Protein AF-A0A7K3IVL1-F1 (afdb_monomer_lite)

Secondary structure (DSSP, 8-state):
--S--B--GGGGT--SS-HHHHHHHHHHTSSHHHHHHHHHHHHHTT--EEEEE--HHHHHHHHHHHH-HHHHTT-EEEEEE--HHHHHHHHHHHHHHHHHHHH--S-GGGG-SS--HHHHHHHHHHHHHHHHHHHHGGGTTS-----EEPHHHHHHHHHTT-THHHHHHHHHHHHHH---

Radius of gyration: 17.93 Å; chains: 1; bounding box: 45×39×46 Å

Sequence (180 aa):
MEKVLFGDNQFFAVNHLSDEKSREQAIRFKDDASIIRVLDQAIETGINTFMCTTHDRIGNICNHLRANPDKYRNFKIYPCMPYAHKYANAVTELGIIGTVKQYVPGNIFSTFTKGGVAYLNKDFIKLMEIFVDAEMKMFKGIDTPVIFIQNVVVDLILGLGLNEVFKKYDAYIRKKYNAE

pLDDT: mean 84.75, std 15.56, range [43.66, 98.12]

Structure (mmCIF, N/CA/C/O backbone):
data_AF-A0A7K3IVL1-F1
#
_entry.id   AF-A0A7K3IVL1-F1
#
loop_
_atom_site.group_PDB
_atom_site.id
_atom_site.type_symbol
_atom_site.label_atom_id
_atom_site.label_alt_id
_atom_site.label_comp_id
_atom_site.label_asym_id
_atom_site.label_entity_id
_atom_site.label_seq_id
_atom_site.pdbx_PDB_ins_code
_atom_site.Cartn_x
_atom_site.Cartn_y
_atom_site.Cartn_z
_atom_site.occupancy
_atom_site.B_iso_or_equiv
_atom_site.auth_seq_id
_atom_site.auth_comp_id
_atom_site.auth_asym_id
_atom_site.auth_atom_id
_atom_site.pdbx_PDB_model_num
ATOM 1 N N . MET A 1 1 ? -14.882 -1.591 -6.476 1.00 66.62 1 MET A N 1
ATOM 2 C CA . MET A 1 1 ? -14.103 -0.604 -5.701 1.00 66.62 1 MET A CA 1
ATOM 3 C C . MET A 1 1 ? -15.022 0.075 -4.697 1.00 66.62 1 MET A C 1
ATOM 5 O O . MET A 1 1 ? -16.169 0.344 -5.045 1.00 66.62 1 MET A O 1
ATOM 9 N N . GLU A 1 2 ? -14.553 0.294 -3.469 1.00 81.38 2 GLU A N 1
ATOM 10 C CA . GLU A 1 2 ? -15.302 1.026 -2.436 1.00 81.38 2 GLU A CA 1
ATOM 11 C C . GLU A 1 2 ? -15.572 2.475 -2.871 1.00 81.38 2 GLU A C 1
ATOM 13 O O . GLU A 1 2 ? -14.803 3.052 -3.640 1.00 81.38 2 GLU A O 1
ATOM 18 N N . LYS A 1 3 ? -16.655 3.086 -2.374 1.00 86.12 3 LYS A N 1
ATOM 19 C CA . LYS A 1 3 ? -16.986 4.487 -2.705 1.00 86.12 3 LYS A CA 1
ATOM 20 C C . LYS A 1 3 ? -16.086 5.498 -1.994 1.00 86.12 3 LYS A C 1
ATOM 22 O O . LYS A 1 3 ? -15.912 6.607 -2.487 1.00 86.12 3 LYS A O 1
ATOM 27 N N . VAL A 1 4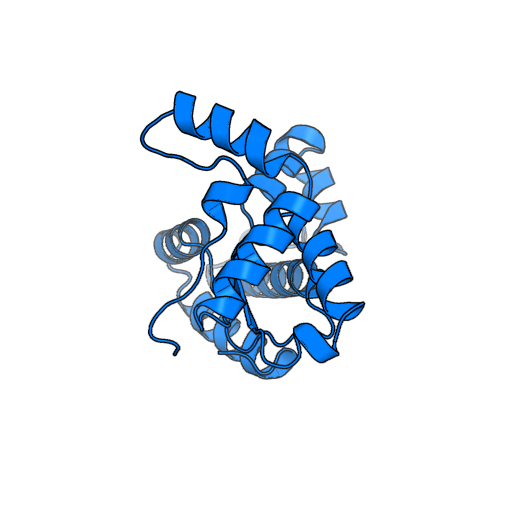 ? -15.569 5.128 -0.823 1.00 92.50 4 VAL A N 1
ATOM 28 C CA . VAL A 1 4 ? -14.732 5.973 0.032 1.00 92.50 4 VAL A CA 1
ATOM 29 C C . VAL A 1 4 ? -13.586 5.125 0.566 1.00 92.50 4 VAL A C 1
ATOM 31 O O . VAL A 1 4 ? -13.809 4.024 1.063 1.00 92.50 4 VAL A O 1
ATOM 34 N N . LEU A 1 5 ? -12.370 5.657 0.468 1.00 94.31 5 LEU A N 1
ATOM 35 C CA . LEU A 1 5 ? -11.158 5.077 1.036 1.00 94.31 5 LEU A CA 1
ATOM 36 C C . LEU A 1 5 ? -10.608 6.048 2.077 1.00 94.31 5 LEU A C 1
ATOM 38 O O . LEU A 1 5 ? -10.592 7.258 1.846 1.00 94.31 5 LEU A O 1
ATOM 42 N N . PHE A 1 6 ? -10.145 5.528 3.209 1.00 96.88 6 PHE A N 1
ATOM 43 C CA . PHE A 1 6 ? -9.427 6.335 4.188 1.00 96.88 6 PHE A CA 1
ATOM 44 C C . PHE A 1 6 ? -7.944 6.414 3.794 1.00 96.88 6 PHE A C 1
ATOM 46 O O . PHE A 1 6 ? -7.353 5.378 3.512 1.00 96.88 6 PHE A O 1
ATOM 53 N N . GLY A 1 7 ? -7.354 7.612 3.738 1.00 95.56 7 GLY A N 1
ATOM 54 C CA . GLY A 1 7 ? -5.951 7.828 3.340 1.00 95.56 7 GLY A CA 1
ATOM 55 C C . GLY A 1 7 ? -4.993 7.960 4.529 1.00 95.56 7 GLY A C 1
ATOM 56 O O . GLY A 1 7 ? -5.435 8.111 5.667 1.00 95.56 7 GLY A O 1
ATOM 57 N N . ASP A 1 8 ? -3.680 7.932 4.289 1.00 94.88 8 ASP A N 1
ATOM 58 C CA . ASP A 1 8 ? -2.643 7.885 5.333 1.00 94.88 8 ASP A CA 1
ATOM 59 C C . ASP A 1 8 ? -1.832 9.178 5.532 1.00 94.88 8 ASP A C 1
ATOM 61 O O . ASP A 1 8 ? -1.174 9.310 6.562 1.00 94.88 8 ASP A O 1
ATOM 65 N N . ASN A 1 9 ? -1.883 10.142 4.607 1.00 92.69 9 ASN A N 1
ATOM 66 C CA . ASN A 1 9 ? -1.035 11.348 4.617 1.00 92.69 9 ASN A CA 1
ATOM 67 C C . ASN A 1 9 ? -0.955 12.064 5.977 1.00 92.69 9 ASN A C 1
ATOM 69 O O . ASN A 1 9 ? 0.135 12.435 6.422 1.00 92.69 9 ASN A O 1
ATOM 73 N N . GLN A 1 10 ? -2.089 12.226 6.671 1.00 92.00 10 GLN A N 1
ATOM 74 C CA . GLN A 1 10 ? -2.123 12.902 7.972 1.00 92.00 10 GLN A CA 1
ATOM 75 C C . GLN A 1 10 ? -1.294 12.190 9.046 1.00 92.00 10 GLN A C 1
ATOM 77 O O . GLN A 1 10 ? -0.847 12.824 9.997 1.00 92.00 10 GLN A O 1
ATOM 82 N N . PHE A 1 11 ? -1.089 10.880 8.918 1.00 94.62 11 PHE A N 1
ATOM 83 C CA . PHE A 1 11 ? -0.330 10.081 9.877 1.00 94.62 11 PHE A CA 1
ATOM 84 C C . PHE A 1 11 ? 1.178 10.289 9.758 1.00 94.62 11 PHE A C 1
ATOM 86 O O . PHE A 1 11 ? 1.912 10.017 10.710 1.00 94.62 11 PHE A O 1
ATOM 93 N N . PHE A 1 12 ? 1.627 10.797 8.611 1.00 90.38 12 PHE A N 1
ATOM 94 C CA . PHE A 1 12 ? 3.035 11.002 8.283 1.00 90.38 12 PHE A CA 1
ATOM 95 C C . PHE A 1 12 ? 3.376 12.477 8.070 1.00 90.38 12 PHE A C 1
ATOM 97 O O . PHE A 1 12 ? 4.409 12.788 7.484 1.00 90.38 12 PHE A O 1
ATOM 104 N N . ALA A 1 13 ? 2.520 13.381 8.567 1.00 86.25 13 ALA A N 1
ATOM 105 C CA . ALA A 1 13 ? 2.698 14.829 8.471 1.00 86.25 13 ALA A CA 1
ATOM 106 C C . ALA A 1 13 ? 2.883 15.329 7.026 1.00 86.25 13 ALA A C 1
ATOM 108 O O . ALA A 1 13 ? 3.565 16.325 6.782 1.00 86.25 13 ALA A O 1
ATOM 109 N N . VAL A 1 14 ? 2.272 14.636 6.061 1.00 84.06 14 VAL A N 1
ATOM 110 C CA . VAL A 1 14 ? 2.311 15.029 4.653 1.00 84.06 14 VAL A CA 1
ATOM 111 C C . VAL A 1 14 ? 1.218 16.065 4.417 1.00 84.06 14 VAL A C 1
ATOM 113 O O . VAL A 1 14 ? 0.033 15.740 4.313 1.00 84.06 14 VAL A O 1
ATOM 116 N N . ASN A 1 15 ? 1.621 17.331 4.323 1.00 84.31 15 ASN A N 1
ATOM 117 C CA . ASN A 1 15 ? 0.742 18.432 3.951 1.00 84.31 15 ASN A CA 1
ATOM 118 C C . ASN A 1 15 ? 1.444 19.355 2.951 1.00 84.31 15 ASN A C 1
ATOM 120 O O . ASN A 1 15 ? 2.472 19.950 3.256 1.00 84.31 15 ASN A O 1
ATOM 124 N N . HIS A 1 16 ? 0.868 19.494 1.758 1.00 83.31 16 HIS A N 1
ATOM 125 C CA . HIS A 1 16 ? 1.431 20.330 0.693 1.00 83.31 16 HIS A CA 1
ATOM 126 C C . HIS A 1 16 ? 1.011 21.807 0.778 1.00 83.31 16 HIS A C 1
ATOM 128 O O . HIS A 1 16 ? 1.483 22.616 -0.013 1.00 83.31 16 HIS A O 1
ATOM 134 N N . LEU A 1 17 ? 0.105 22.161 1.698 1.00 85.75 17 LEU A N 1
ATOM 135 C CA . LEU A 1 17 ? -0.474 23.504 1.811 1.00 85.75 17 LEU A CA 1
ATOM 136 C C . LEU A 1 17 ? -0.005 24.272 3.054 1.00 85.75 17 LEU A C 1
ATOM 138 O O . LEU A 1 17 ? -0.121 25.494 3.078 1.00 85.75 17 LEU A O 1
ATOM 142 N N . SER A 1 18 ? 0.453 23.590 4.111 1.00 90.50 18 SER A N 1
ATOM 143 C CA . SER A 1 18 ? 0.786 24.237 5.387 1.00 90.50 18 SER A CA 1
ATOM 144 C C . SER A 1 18 ? 1.764 23.422 6.234 1.00 90.50 18 SER A C 1
ATOM 146 O O . SER A 1 18 ? 1.423 22.344 6.725 1.00 90.50 18 SER A O 1
ATOM 148 N N . ASP A 1 19 ? 2.936 24.004 6.492 1.00 88.25 19 ASP A N 1
ATOM 149 C CA . ASP A 1 19 ? 3.956 23.438 7.384 1.00 88.25 19 ASP A CA 1
ATOM 150 C C . ASP A 1 19 ? 3.504 23.390 8.847 1.00 88.25 19 ASP A C 1
ATOM 152 O O . ASP A 1 19 ? 3.863 22.475 9.588 1.00 88.25 19 ASP A O 1
ATOM 156 N N . GLU A 1 20 ? 2.710 24.371 9.279 1.00 92.12 20 GLU A N 1
ATOM 157 C CA . GLU A 1 20 ? 2.154 24.413 10.632 1.00 92.12 20 GLU A CA 1
ATOM 158 C C . GLU A 1 20 ? 1.271 23.188 10.885 1.00 92.12 20 GLU A C 1
ATOM 160 O O . GLU A 1 20 ? 1.489 22.455 11.851 1.00 92.12 20 GLU A O 1
ATOM 165 N N . LYS A 1 21 ? 0.370 22.875 9.944 1.00 90.56 21 LYS A N 1
ATOM 166 C CA . LYS A 1 21 ? -0.451 21.660 10.015 1.00 90.56 21 LYS A CA 1
ATOM 167 C C . LYS A 1 21 ? 0.385 20.386 9.972 1.00 90.56 21 LYS A C 1
ATOM 169 O O . LYS A 1 21 ? 0.050 19.434 10.675 1.00 90.56 21 LYS A O 1
ATOM 174 N N . SER A 1 22 ? 1.465 20.347 9.189 1.00 88.19 22 SER A N 1
ATOM 175 C CA . SER A 1 22 ? 2.399 19.212 9.204 1.00 88.19 22 SER A CA 1
ATOM 176 C C . SER A 1 22 ? 2.988 19.002 10.601 1.00 88.19 22 SER A C 1
ATOM 178 O O . SER A 1 22 ? 3.000 17.880 11.106 1.00 88.19 22 SER A O 1
ATOM 180 N N . ARG A 1 23 ? 3.415 20.075 11.281 1.00 91.00 23 ARG A N 1
ATOM 181 C CA . ARG A 1 23 ? 3.955 19.992 12.651 1.00 91.00 23 ARG A CA 1
ATOM 182 C C . ARG A 1 23 ? 2.909 19.512 13.653 1.00 91.00 23 ARG A C 1
ATOM 184 O O . ARG A 1 23 ? 3.203 18.629 14.457 1.00 91.00 23 ARG A O 1
ATOM 191 N N . GLU A 1 24 ? 1.692 20.042 13.587 1.00 92.62 24 GLU A N 1
ATOM 192 C CA . GLU A 1 24 ? 0.583 19.594 14.438 1.00 92.62 24 GLU A CA 1
ATOM 193 C C . GLU A 1 24 ? 0.275 18.104 14.238 1.00 92.62 24 GLU A C 1
ATOM 195 O O . GLU A 1 24 ? 0.115 17.360 15.207 1.00 92.62 24 GLU A O 1
ATOM 200 N N . GLN A 1 25 ? 0.233 17.645 12.984 1.00 93.50 25 GLN A N 1
ATOM 201 C CA . GLN A 1 25 ? 0.017 16.240 12.639 1.00 93.50 25 GLN A CA 1
ATOM 202 C C . GLN A 1 25 ? 1.152 15.345 13.144 1.00 93.50 25 GLN A C 1
ATOM 204 O O . GLN A 1 25 ? 0.874 14.293 13.719 1.00 93.50 25 GLN A O 1
ATOM 209 N N . ALA A 1 26 ? 2.409 15.778 13.007 1.00 90.38 26 ALA A N 1
ATOM 210 C CA . ALA A 1 26 ? 3.568 15.050 13.521 1.00 90.38 26 ALA A CA 1
ATOM 211 C C . ALA A 1 26 ? 3.493 14.856 15.044 1.00 90.38 26 ALA A C 1
ATOM 213 O O . ALA A 1 26 ? 3.807 13.779 15.547 1.00 90.38 26 ALA A O 1
ATOM 214 N N . ILE A 1 27 ? 3.028 15.873 15.779 1.00 92.62 27 ILE A N 1
ATOM 215 C CA . ILE A 1 27 ? 2.813 15.780 17.229 1.00 92.62 27 ILE A CA 1
ATOM 216 C C . ILE A 1 27 ? 1.640 14.840 17.535 1.00 92.62 27 ILE A C 1
ATOM 218 O O . ILE A 1 27 ? 1.771 13.931 18.354 1.00 92.62 27 ILE A O 1
ATOM 222 N N . ARG A 1 28 ? 0.498 15.018 16.859 1.00 94.88 28 ARG A N 1
ATOM 223 C CA . ARG A 1 28 ? -0.728 14.235 17.093 1.00 94.88 28 ARG A CA 1
ATOM 224 C C . ARG A 1 28 ? -0.546 12.742 16.808 1.00 94.88 28 ARG A C 1
ATOM 226 O O . ARG A 1 28 ? -1.060 11.905 17.553 1.00 94.88 28 ARG A O 1
ATOM 233 N N . PHE A 1 29 ? 0.159 12.410 15.730 1.00 95.75 29 PHE A N 1
ATOM 234 C CA . PHE A 1 29 ? 0.354 11.042 15.246 1.00 95.75 29 PHE A CA 1
ATOM 235 C C . PHE A 1 29 ? 1.739 10.480 15.553 1.00 95.75 29 PHE A C 1
ATOM 237 O O . PHE A 1 29 ? 2.144 9.494 14.936 1.00 95.75 29 PHE A O 1
ATOM 244 N N . LYS A 1 30 ? 2.435 11.055 16.540 1.00 92.38 30 LYS A N 1
ATOM 245 C CA . LYS A 1 30 ? 3.729 10.564 17.025 1.00 92.38 30 LYS A CA 1
ATOM 246 C C . LYS A 1 30 ? 3.690 9.076 17.392 1.00 92.38 30 LYS A C 1
ATOM 248 O O . LYS A 1 30 ? 4.604 8.341 17.036 1.00 92.38 30 LYS A O 1
ATOM 253 N N . ASP A 1 31 ? 2.611 8.636 18.038 1.00 94.44 31 ASP A N 1
ATOM 254 C CA . ASP A 1 31 ? 2.444 7.260 18.511 1.00 94.44 31 ASP A CA 1
ATOM 255 C C . ASP A 1 31 ? 1.491 6.454 17.616 1.00 94.44 31 ASP A C 1
ATOM 257 O O . ASP A 1 31 ? 0.458 6.958 17.166 1.00 94.44 31 ASP A O 1
ATOM 261 N N . ASP A 1 32 ? 1.793 5.170 17.396 1.00 96.31 32 ASP A N 1
ATOM 262 C CA . ASP A 1 32 ? 0.966 4.268 16.570 1.00 96.31 32 ASP A CA 1
ATOM 263 C C . ASP A 1 32 ? -0.455 4.114 17.131 1.00 96.31 32 ASP A C 1
ATOM 265 O O . ASP A 1 32 ? -1.421 4.001 16.378 1.00 96.31 32 ASP A O 1
ATOM 269 N N . ALA A 1 33 ? -0.611 4.213 18.456 1.00 96.88 33 ALA A N 1
ATOM 270 C CA . ALA A 1 33 ? -1.915 4.205 19.113 1.00 96.88 33 ALA A CA 1
ATOM 271 C C . ALA A 1 33 ? -2.829 5.346 18.628 1.00 96.88 33 ALA A C 1
ATOM 273 O O . ALA A 1 33 ? -4.042 5.166 18.556 1.00 96.88 33 ALA A O 1
ATOM 274 N N . SER A 1 34 ? -2.276 6.512 18.271 1.00 97.19 34 SER A N 1
ATOM 275 C CA . SER A 1 34 ? -3.062 7.614 17.702 1.00 97.19 34 SER A CA 1
ATOM 276 C C . SER A 1 34 ? -3.578 7.297 16.301 1.00 97.19 34 SER A C 1
ATOM 278 O O . SER A 1 34 ? -4.694 7.693 15.973 1.00 97.19 34 SER A O 1
ATOM 280 N N . ILE A 1 35 ? -2.796 6.572 15.497 1.00 97.44 35 ILE A N 1
ATOM 281 C CA . ILE A 1 35 ? -3.211 6.107 14.167 1.00 97.44 35 ILE A CA 1
ATOM 282 C C . ILE A 1 35 ? -4.331 5.076 14.316 1.00 97.44 35 ILE A C 1
ATOM 284 O O . ILE A 1 35 ? -5.394 5.244 13.726 1.00 97.44 35 ILE A O 1
ATOM 288 N N . ILE A 1 36 ? -4.124 4.062 15.164 1.00 98.12 36 ILE A N 1
ATOM 289 C CA . ILE A 1 36 ? -5.103 2.995 15.423 1.00 98.12 36 ILE A CA 1
ATOM 290 C C . ILE A 1 36 ? -6.448 3.584 15.861 1.00 98.12 36 ILE A C 1
ATOM 292 O O . ILE A 1 36 ? -7.475 3.229 15.295 1.00 98.12 36 ILE A O 1
ATOM 296 N N . ARG A 1 37 ? -6.449 4.555 16.787 1.00 98.00 37 ARG A N 1
ATOM 297 C CA . ARG A 1 37 ? -7.686 5.224 17.230 1.00 98.00 37 ARG A CA 1
ATOM 298 C C . ARG A 1 37 ? -8.456 5.891 16.089 1.00 98.00 37 ARG A C 1
ATOM 300 O O . ARG A 1 37 ? -9.680 5.888 16.108 1.00 98.00 37 ARG A O 1
ATOM 307 N N . VAL A 1 38 ? -7.767 6.480 15.114 1.00 97.88 38 VAL A N 1
ATOM 308 C CA . VAL A 1 38 ? -8.433 7.099 13.957 1.00 97.88 38 VAL A CA 1
ATOM 309 C C . VAL A 1 38 ? -8.959 6.040 12.988 1.00 97.88 38 VAL A C 1
ATOM 311 O O . VAL A 1 38 ? -10.052 6.207 12.456 1.00 97.88 38 VAL A O 1
ATOM 314 N N . LEU A 1 39 ? -8.231 4.939 12.787 1.00 97.81 39 LEU A N 1
ATOM 315 C CA . LEU A 1 39 ? -8.722 3.817 11.980 1.00 97.81 39 LEU A CA 1
ATOM 316 C C . LEU A 1 39 ? -9.959 3.167 12.612 1.00 97.81 39 LEU A C 1
ATOM 318 O O . LEU A 1 39 ? -10.909 2.850 11.904 1.00 97.81 39 LEU A O 1
ATOM 322 N N . ASP A 1 40 ? -9.986 3.046 13.937 1.00 97.94 40 ASP A N 1
ATOM 323 C CA . ASP A 1 40 ? -11.152 2.566 14.680 1.00 97.94 40 ASP A CA 1
ATOM 324 C C . ASP A 1 40 ? -12.378 3.457 14.448 1.00 97.94 40 ASP A C 1
ATOM 326 O O . ASP A 1 40 ? -13.453 2.958 14.126 1.00 97.94 40 ASP A O 1
ATOM 330 N N . GLN A 1 41 ? -12.204 4.779 14.517 1.00 97.56 41 GLN A N 1
ATOM 331 C CA . GLN A 1 41 ? -13.268 5.743 14.212 1.00 97.56 41 GLN A CA 1
ATOM 332 C C . GLN A 1 41 ? -13.734 5.639 12.752 1.00 97.56 41 GLN A C 1
ATOM 334 O O . GLN A 1 41 ? -14.928 5.735 12.465 1.00 97.56 41 GLN A O 1
ATOM 339 N N . ALA A 1 42 ? -12.814 5.416 11.809 1.00 96.31 42 ALA A N 1
ATOM 340 C CA . ALA A 1 42 ? -13.170 5.185 10.411 1.00 96.31 42 ALA A CA 1
ATOM 341 C C . ALA A 1 42 ? -14.064 3.937 10.269 1.00 96.31 42 ALA A C 1
ATOM 343 O O . ALA A 1 42 ? -15.118 4.012 9.638 1.00 96.31 42 ALA A O 1
ATOM 344 N N . ILE A 1 43 ? -13.719 2.835 10.941 1.00 96.31 43 ILE A N 1
ATOM 345 C CA . ILE A 1 43 ? -14.525 1.604 10.971 1.00 96.31 43 ILE A CA 1
ATOM 346 C C . ILE A 1 43 ? -15.907 1.856 11.592 1.00 96.31 43 ILE A C 1
ATOM 348 O O . ILE A 1 43 ? -16.915 1.442 11.021 1.00 96.31 43 ILE A O 1
ATOM 352 N N . GLU A 1 44 ? -15.979 2.579 12.714 1.00 96.44 44 GLU A N 1
ATOM 353 C CA . GLU A 1 44 ? -17.239 2.943 13.388 1.00 96.44 44 GLU A CA 1
ATOM 354 C C . GLU A 1 44 ? -18.177 3.762 12.487 1.00 96.44 44 GLU A C 1
ATOM 356 O O . GLU A 1 44 ? -19.398 3.643 12.582 1.00 96.44 44 GLU A O 1
ATOM 361 N N . THR A 1 45 ? -17.617 4.551 11.566 1.00 95.62 45 THR A N 1
ATOM 362 C CA . THR A 1 45 ? -18.383 5.311 10.561 1.00 95.62 45 THR A CA 1
ATOM 363 C C . THR A 1 45 ? -18.702 4.519 9.288 1.00 95.62 45 THR A C 1
ATOM 365 O O . THR A 1 45 ? -19.318 5.051 8.365 1.00 95.62 45 THR A O 1
ATOM 368 N N . GLY A 1 46 ? -18.324 3.239 9.229 1.00 94.88 46 GLY A N 1
ATOM 369 C CA . GLY A 1 46 ? -18.573 2.349 8.095 1.00 94.88 46 GLY A CA 1
ATOM 370 C C . GLY A 1 46 ? -17.481 2.350 7.021 1.00 94.88 46 GLY A C 1
ATOM 371 O O . GLY A 1 46 ? -17.642 1.686 5.995 1.00 94.88 46 GLY A O 1
ATOM 372 N N . ILE A 1 47 ? -16.363 3.051 7.234 1.00 96.31 47 ILE A N 1
ATOM 373 C CA . ILE A 1 47 ? -15.221 3.068 6.313 1.00 96.31 47 ILE A CA 1
ATOM 374 C C . ILE A 1 47 ? -14.271 1.927 6.685 1.00 96.31 47 ILE A C 1
ATOM 376 O O . ILE A 1 47 ? -13.430 2.041 7.573 1.00 96.31 47 ILE A O 1
ATOM 380 N N . ASN A 1 48 ? -14.397 0.810 5.970 1.00 95.81 48 ASN A N 1
ATOM 381 C CA . ASN A 1 48 ? -13.666 -0.430 6.254 1.00 95.81 48 ASN A CA 1
ATOM 382 C C . ASN A 1 48 ? -12.454 -0.651 5.338 1.00 95.81 48 ASN A C 1
ATOM 384 O O . ASN A 1 48 ? -11.987 -1.777 5.170 1.00 95.81 48 ASN A O 1
ATOM 388 N N . THR A 1 49 ? -11.969 0.394 4.671 1.00 97.25 49 THR A N 1
ATOM 389 C CA . THR A 1 49 ? -10.829 0.281 3.757 1.00 97.25 49 THR A CA 1
ATOM 390 C C . THR A 1 49 ? -9.871 1.438 3.939 1.00 97.25 49 THR A C 1
ATOM 392 O O . THR A 1 49 ? -10.250 2.608 3.848 1.00 97.25 49 THR A O 1
ATOM 395 N N . PHE A 1 50 ? -8.614 1.082 4.174 1.00 97.62 50 PHE A N 1
ATOM 396 C CA . PHE A 1 50 ? -7.517 2.009 4.378 1.00 97.62 50 PHE A CA 1
ATOM 397 C C . PHE A 1 50 ? -6.522 1.898 3.231 1.00 97.62 50 PHE A C 1
ATOM 399 O O . PHE A 1 50 ? -5.906 0.857 3.027 1.00 97.62 50 PHE A O 1
ATOM 406 N N . MET A 1 51 ? -6.384 2.974 2.470 1.00 96.75 51 MET A N 1
ATOM 407 C CA . MET A 1 51 ? -5.372 3.109 1.437 1.00 96.75 51 MET A CA 1
ATOM 408 C C . MET A 1 51 ? -4.156 3.813 2.033 1.00 96.75 51 MET A C 1
ATOM 410 O O . MET A 1 51 ? -4.280 4.884 2.627 1.00 96.75 51 MET A O 1
ATOM 414 N N . CYS A 1 52 ? -2.984 3.195 1.911 1.00 96.00 52 CYS A N 1
ATOM 415 C CA . CYS A 1 52 ? -1.778 3.714 2.541 1.00 96.00 52 CYS A CA 1
ATOM 416 C C . CYS A 1 52 ? -0.526 3.467 1.714 1.00 96.00 52 CYS A C 1
ATOM 418 O O . CYS A 1 52 ? -0.406 2.477 0.995 1.00 96.00 52 CYS A O 1
ATOM 420 N N . THR A 1 53 ? 0.449 4.346 1.870 1.00 93.44 53 THR A N 1
ATOM 421 C CA . THR A 1 53 ? 1.819 4.111 1.433 1.00 93.44 53 THR A CA 1
ATOM 422 C C . THR A 1 53 ? 2.474 3.007 2.264 1.00 93.44 53 THR A C 1
ATOM 424 O O . THR A 1 53 ? 2.032 2.662 3.359 1.00 93.44 53 THR A O 1
ATOM 427 N N . THR A 1 54 ? 3.566 2.439 1.763 1.00 90.69 54 THR A N 1
ATOM 428 C CA . THR A 1 54 ? 4.347 1.392 2.443 1.00 90.69 54 THR A CA 1
ATOM 429 C C . THR A 1 54 ? 5.346 1.966 3.456 1.00 90.69 54 THR A C 1
ATOM 431 O O . THR A 1 54 ? 6.475 1.493 3.596 1.00 90.69 54 THR A O 1
ATOM 434 N N . HIS A 1 55 ? 4.941 3.018 4.174 1.00 90.94 55 HIS A N 1
ATOM 435 C CA . HIS A 1 55 ? 5.742 3.635 5.228 1.00 90.94 55 HIS A CA 1
ATOM 436 C C . HIS A 1 55 ? 6.024 2.626 6.356 1.00 90.94 55 HIS A C 1
ATOM 438 O O . HIS A 1 55 ? 5.133 1.882 6.758 1.00 90.94 55 HIS A O 1
ATOM 444 N N . ASP A 1 56 ? 7.227 2.624 6.941 1.00 86.56 56 ASP A N 1
ATOM 445 C CA . ASP A 1 56 ? 7.664 1.564 7.872 1.00 86.56 56 ASP A CA 1
ATOM 446 C C . ASP A 1 56 ? 6.735 1.374 9.086 1.00 86.56 56 ASP A C 1
ATOM 448 O O . ASP A 1 56 ? 6.456 0.251 9.509 1.00 86.56 56 ASP A O 1
ATOM 452 N N . ARG A 1 57 ? 6.171 2.471 9.603 1.00 91.94 57 ARG A N 1
ATOM 453 C CA . ARG A 1 57 ? 5.162 2.448 10.678 1.00 91.94 57 ARG A CA 1
ATOM 454 C C . ARG A 1 57 ? 3.889 1.666 10.335 1.00 91.94 57 ARG A C 1
ATOM 456 O O . ARG A 1 57 ? 3.266 1.128 11.246 1.00 91.94 57 ARG A O 1
ATOM 463 N N . ILE A 1 58 ? 3.513 1.542 9.060 1.00 95.50 58 ILE A N 1
ATOM 464 C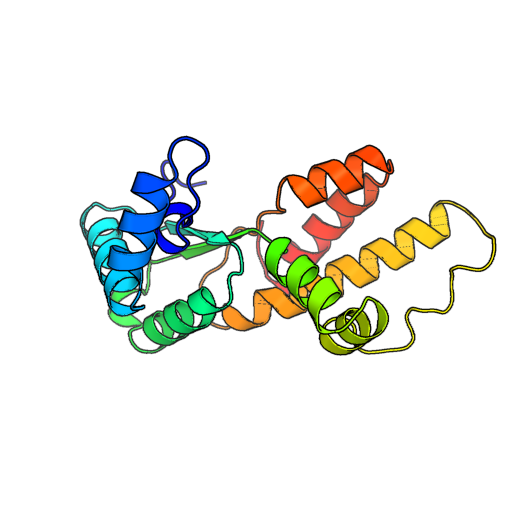 CA . ILE A 1 58 ? 2.372 0.710 8.644 1.00 95.50 58 ILE A CA 1
ATOM 465 C C . ILE A 1 58 ? 2.594 -0.758 9.015 1.00 95.50 58 ILE A C 1
ATOM 467 O O . ILE A 1 58 ? 1.631 -1.450 9.344 1.00 95.50 58 ILE A O 1
ATOM 471 N N . GLY A 1 59 ? 3.846 -1.221 9.085 1.00 95.12 59 GLY A N 1
ATOM 472 C CA . GLY A 1 59 ? 4.166 -2.549 9.604 1.00 95.12 59 GLY A CA 1
ATOM 473 C C . GLY A 1 59 ? 3.666 -2.761 11.036 1.00 95.12 59 GLY A C 1
ATOM 474 O O . GLY A 1 59 ? 3.067 -3.796 11.333 1.00 95.12 59 GLY A O 1
ATOM 475 N N . ASN A 1 60 ? 3.814 -1.765 11.913 1.00 96.44 60 ASN A N 1
ATOM 476 C CA . ASN A 1 60 ? 3.309 -1.838 13.288 1.00 96.44 60 ASN A CA 1
ATOM 477 C C . ASN A 1 60 ? 1.778 -1.848 13.333 1.00 96.44 60 ASN A C 1
ATOM 479 O O . ASN A 1 60 ? 1.187 -2.600 14.110 1.00 96.44 60 ASN A O 1
ATOM 483 N N . ILE A 1 61 ? 1.132 -1.071 12.459 1.00 97.50 61 ILE A N 1
ATOM 484 C CA . ILE A 1 61 ? -0.327 -1.076 12.312 1.00 97.50 61 ILE A CA 1
ATOM 485 C C . ILE A 1 61 ? -0.805 -2.462 11.861 1.00 97.50 61 ILE A C 1
ATOM 487 O O . ILE A 1 61 ? -1.686 -3.043 12.490 1.00 97.50 61 ILE A O 1
ATOM 491 N N . CYS A 1 62 ? -0.161 -3.062 10.857 1.00 97.75 62 CYS A N 1
ATOM 492 C CA . CYS A 1 62 ? -0.465 -4.424 10.412 1.00 97.75 62 CYS A CA 1
ATOM 493 C C . CYS A 1 62 ? -0.270 -5.453 11.536 1.00 97.75 62 CYS A C 1
ATOM 495 O O . CYS A 1 62 ? -1.080 -6.367 11.680 1.00 97.75 62 CYS A O 1
ATOM 497 N N . ASN A 1 63 ? 0.767 -5.308 12.369 1.00 97.75 63 ASN A N 1
ATOM 498 C CA . ASN A 1 63 ? 0.969 -6.172 13.536 1.00 97.75 63 ASN A CA 1
ATOM 499 C C . ASN A 1 63 ? -0.199 -6.067 14.527 1.00 97.75 63 ASN A C 1
ATOM 501 O O . ASN A 1 63 ? -0.677 -7.093 15.010 1.00 97.75 63 ASN A O 1
ATOM 505 N N . HIS A 1 64 ? -0.682 -4.851 14.797 1.00 97.81 64 HIS A N 1
ATOM 506 C CA . HIS A 1 64 ? -1.841 -4.630 15.659 1.00 97.81 64 HIS A CA 1
ATOM 507 C C . HIS A 1 64 ? -3.116 -5.255 15.079 1.00 97.81 64 HIS A C 1
ATOM 509 O O . HIS A 1 64 ? -3.830 -5.950 15.800 1.00 97.81 64 HIS A O 1
ATOM 515 N N . LEU A 1 65 ? -3.378 -5.074 13.781 1.00 97.56 65 LEU A N 1
ATOM 516 C CA . LEU A 1 65 ? -4.529 -5.680 13.103 1.00 97.56 65 LEU A CA 1
ATOM 517 C C . LEU A 1 65 ? -4.505 -7.209 13.215 1.00 97.56 65 LEU A C 1
ATOM 519 O O . LEU A 1 65 ? -5.498 -7.816 13.613 1.00 97.56 65 LEU A O 1
ATOM 523 N N . ARG A 1 66 ? -3.347 -7.833 12.953 1.00 96.75 66 ARG A N 1
ATOM 524 C CA . ARG A 1 66 ? -3.170 -9.292 13.078 1.00 96.75 66 ARG A CA 1
ATOM 525 C C . ARG A 1 66 ? -3.364 -9.799 14.503 1.00 96.75 66 ARG A C 1
ATOM 527 O O . ARG A 1 66 ? -3.831 -10.918 14.680 1.00 96.75 66 ARG A O 1
ATOM 534 N N . ALA A 1 67 ? -3.003 -9.001 15.504 1.00 97.81 67 ALA A N 1
ATOM 535 C CA . ALA A 1 67 ? -3.201 -9.349 16.907 1.00 97.81 67 ALA A CA 1
ATOM 536 C C . ALA A 1 67 ? -4.670 -9.228 17.362 1.00 97.81 67 ALA A C 1
ATOM 538 O O . ALA A 1 67 ? -5.004 -9.723 18.433 1.00 97.81 67 ALA A O 1
ATOM 539 N N . ASN A 1 68 ? -5.544 -8.598 16.566 1.00 97.69 68 ASN A N 1
ATOM 540 C CA . ASN A 1 68 ? -6.942 -8.321 16.915 1.00 97.69 68 ASN A CA 1
ATOM 541 C C . ASN A 1 68 ? -7.914 -8.720 15.776 1.00 97.69 68 ASN A C 1
ATOM 543 O O . ASN A 1 68 ? -8.702 -7.890 15.311 1.00 97.69 68 ASN A O 1
ATOM 547 N N . PRO A 1 69 ? -7.880 -9.978 15.299 1.00 96.12 69 PRO A N 1
ATOM 548 C CA . PRO A 1 69 ? -8.558 -10.385 14.067 1.00 96.12 69 PRO A CA 1
ATOM 549 C C . PRO A 1 69 ? -10.082 -10.222 14.116 1.00 96.12 69 PRO A C 1
ATOM 551 O O . PRO A 1 69 ? -10.680 -9.897 13.096 1.00 96.12 69 PRO A O 1
ATOM 554 N N . ASP A 1 70 ? -10.715 -10.385 15.280 1.00 96.19 70 ASP A N 1
ATOM 555 C CA . ASP A 1 70 ? -12.173 -10.265 15.408 1.00 96.19 70 ASP A CA 1
ATOM 556 C C . ASP A 1 70 ? -12.668 -8.849 15.097 1.00 96.19 70 ASP A C 1
ATOM 558 O O . ASP A 1 70 ? -13.684 -8.675 14.422 1.00 96.19 70 ASP A O 1
ATOM 562 N N . LYS A 1 71 ? -11.917 -7.830 15.536 1.00 96.00 71 LYS A N 1
ATOM 563 C CA . LYS A 1 71 ? -12.246 -6.420 15.293 1.00 96.00 71 LYS A CA 1
ATOM 564 C C . LYS A 1 71 ? -12.025 -6.033 13.833 1.00 96.00 71 LYS A C 1
ATOM 566 O O . LYS A 1 71 ? -12.840 -5.325 13.251 1.00 96.00 71 LYS A O 1
ATOM 571 N N . TYR A 1 72 ? -10.932 -6.512 13.242 1.00 97.06 72 TYR A N 1
ATOM 572 C CA . TYR A 1 72 ? -10.485 -6.095 11.911 1.00 97.06 72 TYR A CA 1
ATOM 573 C C . TYR A 1 72 ? -10.828 -7.094 10.798 1.00 97.06 72 TYR A C 1
ATOM 575 O O . TYR A 1 72 ? -10.347 -6.943 9.680 1.00 97.06 72 TYR A O 1
ATOM 583 N N . ARG A 1 73 ? -11.680 -8.095 11.059 1.00 93.31 73 ARG A N 1
ATOM 584 C CA . ARG A 1 73 ? -12.006 -9.177 10.110 1.00 93.31 73 ARG A CA 1
ATOM 585 C C . ARG A 1 73 ? -12.446 -8.689 8.728 1.00 93.31 73 ARG A C 1
ATOM 587 O O . ARG A 1 73 ? -12.145 -9.332 7.731 1.00 93.31 73 ARG A O 1
ATOM 594 N N . ASN A 1 74 ? -13.178 -7.577 8.683 1.00 93.69 74 ASN A N 1
ATOM 595 C CA . ASN A 1 74 ? -13.716 -7.003 7.447 1.00 93.69 74 ASN A CA 1
ATOM 596 C C . ASN A 1 74 ? -12.919 -5.782 6.962 1.00 93.69 74 ASN A C 1
ATOM 598 O O . ASN A 1 74 ? -13.348 -5.104 6.029 1.00 93.69 74 ASN A O 1
ATOM 602 N N . PHE A 1 75 ? -11.803 -5.468 7.619 1.00 96.56 75 PHE A N 1
ATOM 603 C CA . PHE A 1 75 ? -10.983 -4.313 7.301 1.00 96.56 75 PHE A CA 1
ATOM 604 C C . PHE A 1 75 ? -9.951 -4.670 6.235 1.00 96.56 75 PHE A C 1
ATOM 606 O O . PHE A 1 75 ? -9.206 -5.640 6.374 1.00 96.56 75 PHE A O 1
ATOM 613 N N . LYS A 1 76 ? -9.899 -3.864 5.178 1.00 96.88 76 LYS A N 1
ATOM 614 C CA . LYS A 1 76 ? -9.010 -4.069 4.031 1.00 96.88 76 LYS A CA 1
ATOM 615 C C . LYS A 1 76 ? -7.934 -3.000 3.997 1.00 96.88 76 LYS A C 1
ATOM 617 O O . LYS A 1 76 ? -8.212 -1.836 4.300 1.00 96.88 76 LYS A O 1
ATOM 622 N N . ILE A 1 77 ? -6.737 -3.374 3.557 1.00 97.81 77 ILE A N 1
ATOM 623 C CA . ILE A 1 77 ? -5.670 -2.412 3.275 1.00 97.81 77 ILE A CA 1
ATOM 624 C C . ILE A 1 77 ? -5.388 -2.387 1.780 1.00 97.81 77 ILE A C 1
ATOM 626 O O . ILE A 1 77 ? -5.159 -3.426 1.177 1.00 97.81 77 ILE A O 1
ATOM 630 N N . TYR A 1 78 ? -5.399 -1.201 1.178 1.00 97.56 78 TYR A N 1
ATOM 631 C CA . TYR A 1 78 ? -5.021 -0.993 -0.219 1.00 97.56 78 TYR A CA 1
ATOM 632 C C . TYR A 1 78 ? -3.645 -0.317 -0.256 1.00 97.56 78 TYR A C 1
ATOM 634 O O . TYR A 1 78 ? -3.563 0.915 -0.195 1.00 97.56 78 TYR A O 1
ATOM 642 N N . PRO A 1 79 ? -2.543 -1.087 -0.278 1.00 97.06 79 PRO A N 1
ATOM 643 C CA . PRO A 1 79 ? -1.207 -0.512 -0.294 1.00 97.06 79 PRO A CA 1
ATOM 644 C C . PRO A 1 79 ? -0.930 0.256 -1.589 1.00 97.06 79 PRO A C 1
ATOM 646 O O . PRO A 1 79 ? -1.375 -0.133 -2.664 1.00 97.06 79 PRO A O 1
ATOM 649 N N . CYS A 1 80 ? -0.140 1.320 -1.484 1.00 94.38 80 CYS A N 1
ATOM 650 C CA . CYS A 1 80 ? 0.333 2.135 -2.594 1.00 94.38 80 CYS A CA 1
ATOM 651 C C . CYS A 1 80 ? 1.860 2.205 -2.580 1.00 94.38 80 CYS A C 1
ATOM 653 O O . CYS A 1 80 ? 2.474 2.830 -1.708 1.00 94.38 80 CYS A O 1
ATOM 655 N N . MET A 1 81 ? 2.475 1.526 -3.543 1.00 88.56 81 MET A N 1
ATOM 656 C CA . MET A 1 81 ? 3.897 1.196 -3.536 1.00 88.56 81 MET A CA 1
ATOM 657 C C . MET A 1 81 ? 4.592 1.604 -4.840 1.00 88.56 81 MET A C 1
ATOM 659 O O . MET A 1 81 ? 3.932 1.790 -5.864 1.00 88.56 81 MET A O 1
ATOM 663 N N . PRO A 1 82 ? 5.929 1.681 -4.847 1.00 80.88 82 PRO A N 1
ATOM 664 C CA . PRO A 1 82 ? 6.830 1.714 -3.688 1.00 80.88 82 PRO A CA 1
ATOM 665 C C . PRO A 1 82 ? 6.793 3.070 -2.970 1.00 80.88 82 PRO A C 1
ATOM 667 O O . PRO A 1 82 ? 6.565 4.094 -3.611 1.00 80.88 82 PRO A O 1
ATOM 670 N N . TYR A 1 83 ? 7.076 3.108 -1.663 1.00 72.38 83 TYR A N 1
ATOM 671 C CA . TYR A 1 83 ? 7.207 4.381 -0.944 1.00 72.38 83 TYR A CA 1
ATOM 672 C C . TYR A 1 83 ? 8.535 5.062 -1.291 1.00 72.38 83 TYR A C 1
ATOM 674 O O . TYR A 1 83 ? 9.578 4.783 -0.703 1.00 72.38 83 TYR A O 1
ATOM 682 N N . ALA A 1 84 ? 8.502 5.967 -2.273 1.00 64.50 84 ALA A N 1
ATOM 683 C CA . ALA A 1 84 ? 9.699 6.546 -2.884 1.00 64.50 84 ALA A CA 1
ATOM 684 C C . ALA A 1 84 ? 10.649 7.222 -1.878 1.00 64.50 84 ALA A C 1
ATOM 686 O O . ALA A 1 84 ? 11.865 7.076 -1.997 1.00 64.50 84 ALA A O 1
ATOM 687 N N . HIS A 1 85 ? 10.121 7.903 -0.854 1.00 63.44 85 HIS A N 1
ATOM 688 C CA . HIS A 1 85 ? 10.943 8.577 0.158 1.00 63.44 85 HIS A CA 1
ATOM 689 C C . HIS A 1 85 ? 11.806 7.612 0.974 1.00 63.44 85 HIS A C 1
ATOM 691 O O . HIS A 1 85 ? 12.930 7.953 1.323 1.00 63.44 85 HIS A O 1
ATOM 697 N N . LYS A 1 86 ? 11.335 6.386 1.226 1.00 66.75 86 LYS A N 1
ATOM 698 C CA . LYS A 1 86 ? 12.133 5.350 1.895 1.00 66.75 86 LYS A CA 1
ATOM 699 C C . LYS A 1 86 ? 13.344 4.944 1.061 1.00 66.75 86 LYS A C 1
ATOM 701 O O . LYS A 1 86 ? 14.441 4.815 1.597 1.00 66.75 86 LYS A O 1
ATOM 706 N N . TYR A 1 87 ? 13.171 4.803 -0.251 1.00 63.81 87 TYR A N 1
ATOM 707 C CA . TYR A 1 87 ? 14.283 4.516 -1.158 1.00 63.81 87 TYR A CA 1
ATOM 708 C C . TYR A 1 87 ? 15.203 5.724 -1.335 1.00 63.81 87 TYR A C 1
ATOM 710 O O . TYR A 1 87 ? 16.417 5.554 -1.360 1.00 63.81 87 TYR A O 1
ATOM 718 N N . ALA A 1 88 ? 14.654 6.940 -1.402 1.00 59.41 88 ALA A N 1
ATOM 719 C CA . ALA A 1 88 ? 15.445 8.165 -1.473 1.00 59.41 88 ALA A CA 1
ATOM 720 C C . ALA A 1 88 ? 16.330 8.332 -0.227 1.00 59.41 88 ALA A C 1
ATOM 722 O O . ALA A 1 88 ? 17.535 8.526 -0.365 1.00 59.41 88 ALA A O 1
ATOM 723 N N . ASN A 1 89 ? 15.761 8.154 0.970 1.00 60.50 89 ASN A N 1
ATOM 724 C CA . ASN A 1 89 ? 16.507 8.194 2.227 1.00 60.50 89 ASN A CA 1
ATOM 725 C C . ASN A 1 89 ? 17.584 7.109 2.267 1.00 60.50 89 ASN A C 1
ATOM 727 O O . ASN A 1 89 ? 18.730 7.406 2.584 1.00 60.50 89 ASN A O 1
ATOM 731 N N . ALA A 1 90 ? 17.259 5.877 1.862 1.00 56.97 90 ALA A N 1
ATOM 732 C CA . ALA A 1 90 ? 18.249 4.810 1.781 1.00 56.97 90 ALA A CA 1
ATOM 733 C C . ALA A 1 90 ? 19.399 5.160 0.820 1.00 56.97 90 ALA A C 1
ATOM 735 O O . ALA A 1 90 ? 20.557 4.916 1.150 1.00 56.97 90 ALA A O 1
ATOM 736 N N . VAL A 1 91 ? 19.123 5.784 -0.334 1.00 57.16 91 VAL A N 1
ATOM 737 C CA . VAL A 1 91 ? 20.175 6.231 -1.267 1.00 57.16 91 VAL A CA 1
ATOM 738 C C . VAL A 1 91 ? 21.042 7.316 -0.640 1.00 57.16 91 VAL A C 1
ATOM 740 O O . VAL A 1 91 ? 22.259 7.288 -0.817 1.00 57.16 91 VAL A O 1
ATOM 743 N N . THR A 1 92 ? 20.446 8.249 0.098 1.00 57.56 92 THR A N 1
ATOM 744 C CA . THR A 1 92 ? 21.181 9.292 0.820 1.00 57.56 92 THR A CA 1
ATOM 745 C C . THR A 1 92 ? 22.053 8.711 1.936 1.00 57.56 92 THR A C 1
ATOM 747 O O . THR A 1 92 ? 23.206 9.110 2.070 1.00 57.56 92 THR A O 1
ATOM 750 N N . GLU A 1 93 ? 21.535 7.759 2.713 1.00 63.31 93 GLU A N 1
ATOM 751 C CA . GLU A 1 93 ? 22.202 7.207 3.900 1.00 63.31 93 GLU A CA 1
ATOM 752 C C . GLU A 1 93 ? 23.215 6.101 3.572 1.00 63.31 93 GLU A C 1
ATOM 754 O O . GLU A 1 93 ? 24.298 6.047 4.150 1.00 63.31 93 GLU A O 1
ATOM 759 N N . LEU A 1 94 ? 22.876 5.208 2.642 1.00 58.31 94 LEU A N 1
ATOM 760 C CA . LEU A 1 94 ? 23.642 3.999 2.319 1.00 58.31 94 LEU A CA 1
ATOM 761 C C . LEU A 1 94 ? 24.361 4.092 0.967 1.00 58.31 94 LEU A C 1
ATOM 763 O O . LEU A 1 94 ? 25.083 3.170 0.571 1.00 58.31 94 LEU A O 1
ATOM 767 N N . GLY A 1 95 ? 24.139 5.175 0.221 1.00 56.91 95 GLY A N 1
ATOM 768 C CA . GLY A 1 95 ? 24.537 5.278 -1.176 1.00 56.91 95 GLY A CA 1
ATOM 769 C C . GLY A 1 95 ? 23.710 4.366 -2.090 1.00 56.91 95 GLY A C 1
ATOM 770 O O . GLY A 1 95 ? 22.973 3.471 -1.660 1.00 56.91 95 GLY A O 1
ATOM 771 N N . ILE A 1 96 ? 23.876 4.553 -3.402 1.00 57.25 96 ILE A N 1
ATOM 772 C CA . ILE A 1 96 ? 23.185 3.759 -4.434 1.00 57.25 96 ILE A CA 1
ATOM 773 C C . ILE A 1 96 ? 23.491 2.260 -4.264 1.00 57.25 96 ILE A C 1
ATOM 775 O O . ILE A 1 96 ? 22.586 1.431 -4.278 1.00 57.25 96 ILE A O 1
ATOM 779 N N . ILE A 1 97 ? 24.762 1.904 -4.040 1.00 55.31 97 ILE A N 1
ATOM 780 C CA . ILE A 1 97 ? 25.198 0.504 -3.900 1.00 55.31 97 ILE A CA 1
ATOM 781 C C . ILE A 1 97 ? 24.648 -0.138 -2.615 1.00 55.31 97 ILE A C 1
ATOM 783 O O . ILE A 1 97 ? 24.233 -1.299 -2.646 1.00 55.31 97 ILE A O 1
ATOM 787 N N . GLY A 1 98 ? 24.630 0.591 -1.493 1.00 58.91 98 GLY A N 1
ATOM 788 C CA . GLY A 1 98 ? 24.108 0.083 -0.221 1.00 58.91 98 GLY A CA 1
ATOM 789 C C . GLY A 1 98 ? 22.594 -0.127 -0.254 1.00 58.91 98 GLY A C 1
ATOM 790 O O . GLY A 1 98 ? 22.113 -1.174 0.177 1.00 58.91 98 GLY A O 1
ATOM 791 N N . THR A 1 99 ? 21.861 0.795 -0.879 1.00 60.81 99 THR A N 1
ATOM 792 C CA . THR A 1 99 ? 20.409 0.672 -1.094 1.00 60.81 99 THR A CA 1
ATOM 793 C C . THR A 1 99 ? 20.068 -0.533 -1.958 1.00 60.81 99 THR A C 1
ATOM 795 O O . THR A 1 99 ? 19.196 -1.327 -1.608 1.00 60.81 99 THR A O 1
ATOM 798 N N . VAL A 1 100 ? 20.787 -0.714 -3.071 1.00 59.88 100 VAL A N 1
ATOM 799 C CA . VAL A 1 100 ? 20.596 -1.879 -3.940 1.00 59.88 100 VAL A CA 1
ATOM 800 C C . VAL A 1 100 ? 20.849 -3.164 -3.153 1.00 59.88 100 VAL A C 1
ATOM 802 O O . VAL A 1 100 ? 19.997 -4.035 -3.173 1.00 59.88 100 VAL A O 1
ATOM 805 N N . LYS A 1 101 ? 21.925 -3.285 -2.366 1.00 61.72 101 LYS A N 1
ATOM 806 C CA . LYS A 1 101 ? 22.138 -4.488 -1.533 1.00 61.72 101 LYS A CA 1
ATOM 807 C C . LYS A 1 101 ? 21.024 -4.745 -0.511 1.00 61.72 101 LYS A C 1
ATOM 809 O O . LYS A 1 101 ? 20.720 -5.904 -0.240 1.00 61.72 101 LYS A O 1
ATOM 814 N N . GLN A 1 102 ? 20.446 -3.696 0.073 1.00 65.44 102 GLN A N 1
ATOM 815 C CA . GLN A 1 102 ? 19.397 -3.824 1.086 1.00 65.44 102 GLN A CA 1
ATOM 816 C C . GLN A 1 102 ? 18.067 -4.300 0.492 1.00 65.44 102 GLN A C 1
ATOM 818 O O . GLN A 1 102 ? 17.389 -5.135 1.092 1.00 65.44 102 GLN A O 1
ATOM 823 N N . TYR A 1 103 ? 17.691 -3.771 -0.674 1.00 63.00 103 TYR A N 1
ATOM 824 C CA . TYR A 1 103 ? 16.371 -4.009 -1.262 1.00 63.00 103 TYR A CA 1
ATOM 825 C C . TYR A 1 103 ? 16.378 -4.974 -2.447 1.00 63.00 103 TYR A C 1
ATOM 827 O O . TYR A 1 103 ? 15.332 -5.512 -2.794 1.00 63.00 103 TYR A O 1
ATOM 835 N N . VAL A 1 104 ? 17.539 -5.224 -3.047 1.00 60.94 104 VAL A N 1
ATOM 836 C CA . VAL A 1 104 ? 17.722 -6.048 -4.241 1.00 60.94 104 VAL A CA 1
ATOM 837 C C . VAL A 1 104 ? 18.718 -7.177 -3.942 1.00 60.94 104 VAL A C 1
ATOM 839 O O . VAL A 1 104 ? 19.935 -6.980 -3.996 1.00 60.94 104 VAL A O 1
ATOM 842 N N . PRO A 1 105 ? 18.237 -8.392 -3.628 1.00 53.53 105 PRO A N 1
ATOM 843 C CA . PRO A 1 105 ? 19.118 -9.531 -3.411 1.00 53.53 105 PRO A CA 1
ATOM 844 C C . PRO A 1 105 ? 19.681 -10.046 -4.750 1.00 53.53 105 PRO A C 1
ATOM 846 O O . PRO A 1 105 ? 18.945 -10.573 -5.580 1.00 53.53 105 PRO A O 1
ATOM 849 N N . GLY A 1 106 ? 21.000 -9.928 -4.952 1.00 52.44 106 GLY A N 1
ATOM 850 C CA . GLY A 1 106 ? 21.737 -10.557 -6.063 1.00 52.44 106 GLY A CA 1
ATOM 851 C C . GLY A 1 106 ? 22.481 -9.599 -7.011 1.00 52.44 106 GLY A C 1
ATOM 852 O O . GLY A 1 106 ? 22.387 -8.379 -6.909 1.00 52.44 106 GLY A O 1
ATOM 853 N N . ASN A 1 107 ? 23.251 -10.166 -7.950 1.00 49.31 107 ASN A N 1
ATOM 854 C CA . ASN A 1 107 ? 24.048 -9.437 -8.953 1.00 49.31 107 ASN A CA 1
ATOM 855 C C . ASN A 1 107 ? 23.167 -8.845 -10.080 1.00 49.31 107 ASN A C 1
ATOM 857 O O . ASN A 1 107 ? 23.200 -9.324 -11.209 1.00 49.31 107 ASN A O 1
ATOM 861 N N . ILE A 1 108 ? 22.393 -7.788 -9.809 1.00 54.47 108 ILE A N 1
ATOM 862 C CA . ILE A 1 108 ? 21.596 -7.085 -10.848 1.00 54.47 108 ILE A CA 1
ATOM 863 C C . ILE A 1 108 ? 22.459 -6.147 -11.726 1.00 54.47 108 ILE A C 1
ATOM 865 O O . ILE A 1 108 ? 22.006 -5.593 -12.720 1.00 54.47 108 ILE A O 1
ATOM 869 N N . PHE A 1 109 ? 23.758 -6.028 -11.444 1.00 51.56 109 PHE A N 1
ATOM 870 C CA . PHE A 1 109 ? 24.670 -5.138 -12.174 1.00 51.56 109 PHE A CA 1
ATOM 871 C C . PHE A 1 109 ? 25.110 -5.614 -13.572 1.00 51.56 109 PHE A C 1
ATOM 873 O O . PHE A 1 109 ? 25.925 -4.943 -14.203 1.00 51.56 109 PHE A O 1
ATOM 880 N N . SER A 1 110 ? 24.603 -6.735 -14.094 1.00 48.12 110 SER A N 1
ATOM 881 C CA . SER A 1 110 ? 25.127 -7.315 -15.340 1.00 48.12 110 SER A CA 1
ATOM 882 C C . SER A 1 110 ? 24.841 -6.523 -16.627 1.00 48.12 110 SER A C 1
ATOM 884 O O . SER A 1 110 ? 25.348 -6.933 -17.667 1.00 48.12 110 SER A O 1
ATOM 886 N N . THR A 1 111 ? 24.071 -5.423 -16.607 1.00 45.28 111 THR A N 1
ATOM 887 C CA . THR A 1 111 ? 23.477 -4.901 -17.858 1.00 45.28 111 THR A CA 1
ATOM 888 C C . THR A 1 111 ? 23.527 -3.389 -18.116 1.00 45.28 111 THR A C 1
ATOM 890 O O . THR A 1 111 ? 22.762 -2.872 -18.927 1.00 45.28 111 THR A O 1
ATOM 893 N N . PHE A 1 112 ? 24.472 -2.644 -17.540 1.00 47.19 112 PHE A N 1
ATOM 894 C CA . PHE A 1 112 ? 24.790 -1.312 -18.099 1.00 47.19 112 PHE A CA 1
ATOM 895 C C . PHE A 1 112 ? 25.712 -1.378 -19.336 1.00 47.19 112 PHE A C 1
ATOM 897 O O . PHE A 1 112 ? 26.165 -0.358 -19.856 1.00 47.19 112 PHE A O 1
ATOM 904 N N . THR A 1 113 ? 25.977 -2.578 -19.856 1.00 45.62 113 THR A N 1
ATOM 905 C CA . THR A 1 113 ? 26.771 -2.825 -21.061 1.00 45.62 113 THR A CA 1
ATOM 906 C C . THR A 1 113 ? 25.878 -2.912 -22.304 1.00 45.62 113 THR A C 1
ATOM 908 O O . THR A 1 113 ? 25.361 -3.962 -22.656 1.00 45.62 113 THR A O 1
ATOM 911 N N . LYS A 1 114 ? 25.723 -1.769 -22.989 1.00 50.50 114 LYS A N 1
ATOM 912 C CA . LYS A 1 114 ? 25.423 -1.624 -24.432 1.00 50.50 114 LYS A CA 1
ATOM 913 C C . LYS A 1 114 ? 24.488 -2.690 -25.054 1.00 50.50 114 LYS A C 1
ATOM 915 O O . LYS A 1 114 ? 24.967 -3.616 -25.702 1.00 50.50 114 LYS A O 1
ATOM 920 N N . GLY A 1 115 ? 23.164 -2.491 -24.998 1.00 43.66 115 GLY A N 1
ATOM 921 C CA . GLY A 1 115 ? 22.251 -3.230 -25.887 1.00 43.66 115 GLY A CA 1
ATOM 922 C C . GLY A 1 115 ? 20.749 -3.127 -25.597 1.00 43.66 115 GLY A C 1
ATOM 923 O O . GLY A 1 115 ? 20.215 -3.947 -24.866 1.00 43.66 115 GLY A O 1
ATOM 924 N N . GLY A 1 116 ? 20.054 -2.195 -26.264 1.00 54.56 116 GLY A N 1
ATOM 925 C CA . GLY A 1 116 ? 18.618 -2.274 -26.590 1.00 54.56 116 GLY A CA 1
ATOM 926 C C . GLY A 1 116 ? 17.591 -2.008 -25.473 1.00 54.56 116 GLY A C 1
ATOM 927 O O . GLY A 1 116 ? 17.634 -2.583 -24.391 1.00 54.56 116 GLY A O 1
ATOM 928 N N . VAL A 1 117 ? 16.562 -1.216 -25.801 1.00 56.56 117 VAL A N 1
ATOM 929 C CA . VAL A 1 117 ? 15.359 -0.947 -24.974 1.00 56.56 117 VAL A CA 1
ATOM 930 C C . VAL A 1 117 ? 14.724 -2.231 -24.406 1.00 56.56 117 VAL A C 1
ATOM 932 O O . VAL A 1 117 ? 14.207 -2.244 -23.291 1.00 56.56 117 VAL A O 1
ATOM 935 N N . ALA A 1 118 ? 14.809 -3.347 -25.138 1.00 57.22 118 ALA A N 1
ATOM 936 C CA . ALA A 1 118 ? 14.279 -4.640 -24.710 1.00 57.22 118 ALA A CA 1
ATOM 937 C C . ALA A 1 118 ? 14.982 -5.229 -23.470 1.00 57.22 118 ALA A C 1
ATOM 939 O O . ALA A 1 118 ? 14.339 -5.939 -22.695 1.00 57.22 118 ALA A O 1
ATOM 940 N N . TYR A 1 119 ? 16.274 -4.949 -23.270 1.00 59.00 119 TYR A N 1
ATOM 941 C CA . TYR A 1 119 ? 17.013 -5.449 -22.108 1.00 59.00 119 TYR A CA 1
ATOM 942 C C . TYR A 1 119 ? 16.741 -4.592 -20.867 1.00 59.00 119 TYR A C 1
ATOM 944 O O . TYR A 1 119 ? 16.491 -5.145 -19.798 1.00 59.00 119 TYR A O 1
ATOM 952 N N . LEU A 1 120 ? 16.630 -3.266 -21.041 1.00 61.75 120 LEU A N 1
ATOM 953 C CA . LEU A 1 120 ? 16.177 -2.352 -19.985 1.00 61.75 120 LEU A CA 1
ATOM 954 C C . LEU A 1 120 ? 14.800 -2.770 -19.445 1.00 61.75 120 LEU A C 1
ATOM 956 O O . LEU A 1 120 ? 14.641 -2.925 -18.239 1.00 61.75 120 LEU A O 1
ATOM 960 N N . ASN A 1 121 ? 13.832 -3.060 -20.325 1.00 67.00 121 ASN A N 1
ATOM 961 C CA . ASN A 1 121 ? 12.502 -3.537 -19.919 1.00 67.00 121 ASN A CA 1
ATOM 962 C C . ASN A 1 121 ? 12.558 -4.769 -18.996 1.00 67.00 121 ASN A C 1
ATOM 964 O O . ASN A 1 121 ? 11.852 -4.820 -17.991 1.00 67.00 121 ASN A O 1
ATOM 968 N N . LYS A 1 122 ? 13.397 -5.767 -19.309 1.00 71.38 122 LYS A N 1
ATOM 969 C CA . LYS A 1 122 ? 13.505 -6.992 -18.495 1.00 71.38 122 LYS A CA 1
ATOM 970 C C . LYS A 1 122 ? 14.081 -6.728 -17.105 1.00 71.38 122 LYS A C 1
ATOM 972 O O . LYS A 1 122 ? 13.612 -7.338 -16.145 1.00 71.38 122 LYS A O 1
ATOM 977 N N . ASP A 1 123 ? 15.063 -5.839 -16.998 1.00 74.50 123 ASP A N 1
ATOM 978 C CA . ASP A 1 123 ? 15.679 -5.501 -15.713 1.00 74.50 123 ASP A CA 1
ATOM 979 C C . ASP A 1 123 ? 14.723 -4.670 -14.840 1.00 74.50 123 ASP A C 1
ATOM 981 O O . ASP A 1 123 ? 14.584 -4.953 -13.649 1.00 74.50 123 ASP A O 1
ATOM 985 N N . PHE A 1 124 ? 13.959 -3.746 -15.439 1.00 77.12 124 PHE A N 1
ATOM 986 C CA . PHE A 1 124 ? 12.903 -3.000 -14.741 1.00 77.12 124 PHE A CA 1
ATOM 987 C C . PHE A 1 124 ? 11.780 -3.902 -14.219 1.00 77.12 124 PHE A C 1
ATOM 989 O O . PHE A 1 124 ? 11.340 -3.719 -13.086 1.00 77.12 124 PHE A O 1
ATOM 996 N N . ILE A 1 125 ? 11.337 -4.897 -14.996 1.00 83.94 125 ILE A N 1
ATOM 997 C CA . ILE A 1 125 ? 10.305 -5.847 -14.548 1.00 83.94 125 ILE A CA 1
ATOM 998 C C . ILE A 1 125 ? 10.794 -6.636 -13.330 1.00 83.94 125 ILE A C 1
ATOM 1000 O O . ILE A 1 125 ? 10.082 -6.719 -12.336 1.00 83.94 125 ILE A O 1
ATOM 1004 N N . LYS A 1 126 ? 12.021 -7.171 -13.364 1.00 82.19 126 LYS A N 1
ATOM 1005 C CA . LYS A 1 126 ? 12.581 -7.907 -12.218 1.00 82.19 126 LYS A CA 1
ATOM 1006 C C . LYS A 1 126 ? 12.715 -7.030 -10.976 1.00 82.19 126 LYS A C 1
ATOM 1008 O O . LYS A 1 126 ? 12.401 -7.475 -9.878 1.00 82.19 126 LYS A O 1
ATOM 1013 N N . LEU A 1 127 ? 13.186 -5.793 -11.142 1.00 80.50 127 LEU A N 1
ATOM 1014 C CA . LEU A 1 127 ? 13.277 -4.839 -10.038 1.00 80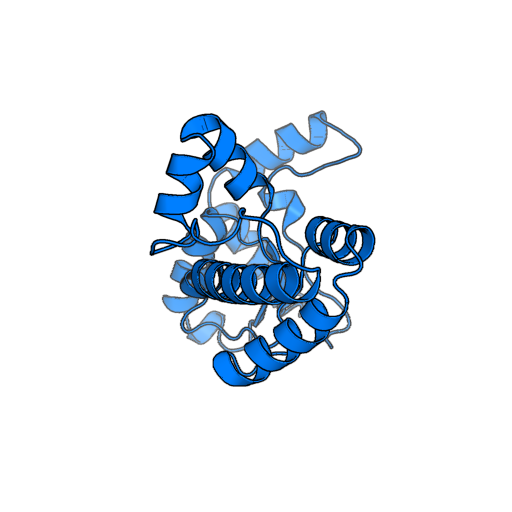.50 127 LEU A CA 1
ATOM 1015 C C . LEU A 1 127 ? 11.895 -4.525 -9.459 1.00 80.50 127 LEU A C 1
ATOM 1017 O O . LEU A 1 127 ? 11.738 -4.532 -8.242 1.00 80.50 127 LEU A O 1
ATOM 1021 N N . MET A 1 128 ? 10.894 -4.315 -10.317 1.00 87.81 128 MET A N 1
ATOM 1022 C CA . MET A 1 128 ? 9.505 -4.125 -9.903 1.00 87.81 128 MET A CA 1
ATOM 1023 C C . MET A 1 128 ? 9.016 -5.305 -9.055 1.00 87.81 128 MET A C 1
ATOM 1025 O O . MET A 1 128 ? 8.545 -5.076 -7.945 1.00 87.81 128 MET A O 1
ATOM 1029 N N . GLU A 1 129 ? 9.203 -6.550 -9.508 1.00 89.00 129 GLU A N 1
ATOM 1030 C CA . GLU A 1 129 ? 8.783 -7.748 -8.763 1.00 89.00 129 GLU A CA 1
ATOM 1031 C C . GLU A 1 129 ? 9.436 -7.819 -7.372 1.00 89.00 129 GLU A C 1
ATOM 1033 O O . GLU A 1 129 ? 8.765 -8.101 -6.379 1.00 89.00 129 GLU A O 1
ATOM 1038 N N . ILE A 1 130 ? 10.733 -7.505 -7.282 1.00 84.81 130 ILE A N 1
ATOM 1039 C CA . ILE A 1 130 ? 11.485 -7.489 -6.020 1.00 84.81 130 ILE A CA 1
ATOM 1040 C C . ILE A 1 130 ? 10.961 -6.410 -5.065 1.00 84.81 130 ILE A C 1
ATOM 1042 O O . ILE A 1 130 ? 10.799 -6.676 -3.872 1.00 84.81 130 ILE A O 1
ATOM 1046 N N . PHE A 1 131 ? 10.703 -5.197 -5.560 1.00 85.38 131 PHE A N 1
ATOM 1047 C CA . PHE A 1 131 ? 10.194 -4.112 -4.720 1.00 85.38 131 PHE A CA 1
ATOM 1048 C C . PHE A 1 131 ? 8.770 -4.385 -4.246 1.00 85.38 131 PHE A C 1
ATOM 1050 O O . PHE A 1 131 ? 8.497 -4.227 -3.058 1.00 85.38 131 PHE A O 1
ATOM 1057 N N . VAL A 1 132 ? 7.897 -4.874 -5.133 1.00 92.06 132 VAL A N 1
ATOM 1058 C CA . VAL A 1 132 ? 6.546 -5.315 -4.762 1.00 92.06 132 VAL A CA 1
ATOM 1059 C C . VAL A 1 132 ? 6.627 -6.378 -3.669 1.00 92.06 132 VAL A C 1
ATOM 1061 O O . VAL A 1 132 ? 5.975 -6.249 -2.636 1.00 92.06 132 VAL A O 1
ATOM 1064 N N . ASP A 1 133 ? 7.486 -7.385 -3.836 1.00 91.44 133 ASP A N 1
ATOM 1065 C CA . ASP A 1 133 ? 7.684 -8.434 -2.837 1.00 91.44 133 ASP A CA 1
ATOM 1066 C C . ASP A 1 133 ? 8.158 -7.901 -1.490 1.00 91.44 133 ASP A C 1
ATOM 1068 O O . ASP A 1 133 ? 7.685 -8.346 -0.442 1.00 91.44 133 ASP A O 1
ATOM 1072 N N . ALA A 1 134 ? 9.133 -6.993 -1.508 1.00 88.75 134 ALA A N 1
ATOM 1073 C CA . ALA A 1 134 ? 9.704 -6.418 -0.303 1.00 88.75 134 ALA A CA 1
ATOM 1074 C C . ALA A 1 134 ? 8.656 -5.624 0.483 1.00 88.75 134 ALA A C 1
ATOM 1076 O O . ALA A 1 134 ? 8.537 -5.819 1.693 1.00 88.75 134 ALA A O 1
ATOM 1077 N N . GLU A 1 135 ? 7.878 -4.790 -0.203 1.00 90.94 135 GLU A N 1
ATOM 1078 C CA . GLU A 1 135 ? 6.850 -3.949 0.406 1.00 90.94 135 GLU A CA 1
ATOM 1079 C C . GLU A 1 135 ? 5.643 -4.780 0.871 1.00 90.94 135 GLU A C 1
ATOM 1081 O O . GLU A 1 135 ? 5.121 -4.566 1.965 1.00 90.94 135 GLU A O 1
ATOM 1086 N N . MET A 1 136 ? 5.255 -5.815 0.117 1.00 95.31 136 MET A N 1
ATOM 1087 C CA . MET A 1 136 ? 4.127 -6.683 0.473 1.00 95.31 136 MET A CA 1
ATOM 1088 C C . MET A 1 136 ? 4.368 -7.560 1.705 1.00 95.31 136 MET A C 1
ATOM 1090 O O . MET A 1 136 ? 3.410 -8.058 2.302 1.00 95.31 136 MET A O 1
ATOM 1094 N N . LYS A 1 137 ? 5.623 -7.739 2.145 1.00 93.75 137 LYS A N 1
ATOM 1095 C CA . LYS A 1 137 ? 5.945 -8.538 3.343 1.00 93.75 137 LYS A CA 1
ATOM 1096 C C . LYS A 1 137 ? 5.211 -8.058 4.592 1.00 93.75 137 LYS A C 1
ATOM 1098 O O . LYS A 1 137 ? 4.814 -8.899 5.399 1.00 93.75 137 LYS A O 1
ATOM 1103 N N . MET A 1 138 ? 5.025 -6.747 4.762 1.00 94.44 138 MET A N 1
ATOM 1104 C CA . MET A 1 138 ? 4.380 -6.209 5.966 1.00 94.44 138 MET A CA 1
ATOM 1105 C C . MET A 1 138 ? 2.878 -6.521 6.036 1.00 94.44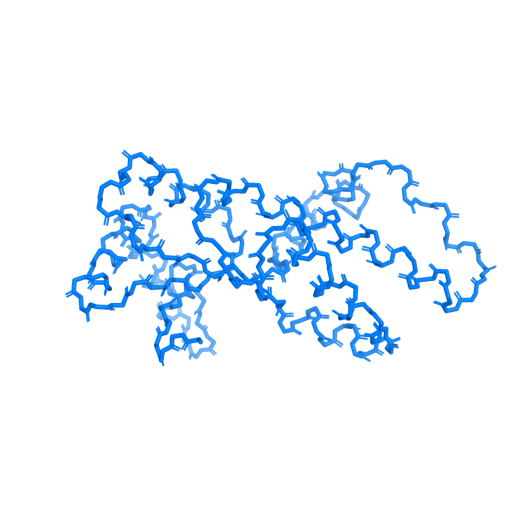 138 MET A C 1
ATOM 1107 O O . MET A 1 138 ? 2.331 -6.627 7.132 1.00 94.44 138 MET A O 1
ATOM 1111 N N . PHE A 1 139 ? 2.236 -6.758 4.889 1.00 96.88 139 PHE A N 1
ATOM 1112 C CA . PHE A 1 139 ? 0.808 -7.073 4.791 1.00 96.88 139 PHE A CA 1
ATOM 1113 C C . PHE A 1 139 ? 0.509 -8.576 4.810 1.00 96.88 139 PHE A C 1
ATOM 1115 O O . PHE A 1 139 ? -0.624 -8.990 4.578 1.00 96.88 139 PHE A O 1
ATOM 1122 N N . LYS A 1 140 ? 1.500 -9.434 5.085 1.00 95.62 140 LYS A N 1
ATOM 1123 C CA . LYS A 1 140 ? 1.281 -10.884 5.144 1.00 95.62 140 LYS A CA 1
ATOM 1124 C C . LYS A 1 140 ? 0.182 -11.226 6.159 1.00 95.62 140 LYS A C 1
ATOM 1126 O O . LYS A 1 140 ? 0.350 -10.998 7.355 1.00 95.62 140 LYS A O 1
ATOM 1131 N N . GLY A 1 141 ? -0.897 -11.850 5.687 1.00 94.50 141 GLY A N 1
ATOM 1132 C CA . GLY A 1 141 ? -2.052 -12.214 6.516 1.00 94.50 141 GLY A CA 1
ATOM 1133 C C . GLY A 1 141 ? -3.066 -11.082 6.724 1.00 94.50 141 GLY A C 1
ATOM 1134 O O . GLY A 1 141 ? -3.924 -11.217 7.589 1.00 94.50 141 GLY A O 1
ATOM 1135 N N . ILE A 1 142 ? -2.964 -9.992 5.960 1.00 96.94 142 ILE A N 1
ATOM 1136 C CA . ILE A 1 142 ? -3.955 -8.915 5.869 1.00 96.94 142 ILE A CA 1
ATOM 1137 C C . ILE A 1 142 ? -4.625 -8.969 4.489 1.00 96.94 142 ILE A C 1
ATOM 1139 O O . ILE A 1 142 ? -3.962 -9.254 3.488 1.00 96.94 142 ILE A O 1
ATOM 1143 N N . ASP A 1 143 ? -5.929 -8.689 4.432 1.00 96.50 143 ASP A N 1
ATOM 1144 C CA . ASP A 1 143 ? -6.671 -8.609 3.171 1.00 96.50 143 ASP A CA 1
ATOM 1145 C C . ASP A 1 143 ? -6.234 -7.370 2.370 1.00 96.50 143 ASP A C 1
ATOM 1147 O O . ASP A 1 143 ? -6.453 -6.227 2.788 1.00 96.50 143 ASP A O 1
ATOM 1151 N N . THR A 1 144 ? -5.582 -7.617 1.231 1.00 97.38 144 THR A N 1
ATOM 1152 C CA . THR A 1 144 ? -4.995 -6.603 0.339 1.00 97.38 144 THR A CA 1
ATOM 1153 C C . THR A 1 144 ? -5.459 -6.800 -1.107 1.00 97.38 144 THR A C 1
ATOM 1155 O O . THR A 1 144 ? -4.655 -7.094 -1.990 1.00 97.38 144 TH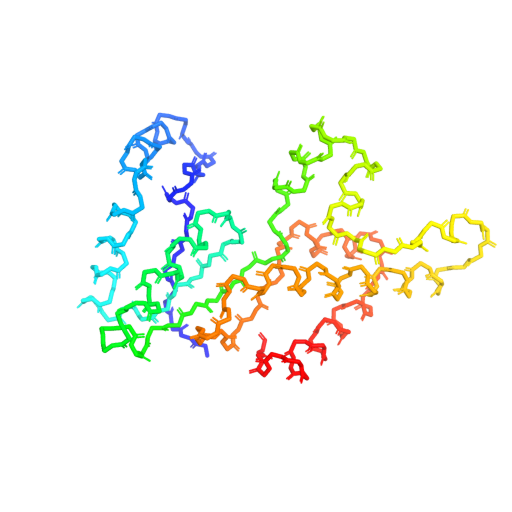R A O 1
ATOM 1158 N N . PRO A 1 145 ? -6.768 -6.671 -1.388 1.00 97.00 145 PRO A N 1
ATOM 1159 C CA . PRO A 1 145 ? -7.326 -7.069 -2.677 1.00 97.00 145 PRO A CA 1
ATOM 1160 C C . PRO A 1 145 ? -7.044 -6.061 -3.798 1.00 97.00 145 PRO A C 1
ATOM 1162 O O . PRO A 1 145 ? -7.338 -6.363 -4.949 1.00 97.00 145 PRO A O 1
ATOM 1165 N N . VAL A 1 146 ? -6.503 -4.881 -3.477 1.00 97.12 146 VAL A N 1
ATOM 1166 C CA . VAL A 1 146 ? -6.076 -3.867 -4.449 1.00 97.12 146 VAL A CA 1
ATOM 1167 C C . VAL A 1 146 ? -4.677 -3.391 -4.090 1.00 97.12 146 VAL A C 1
ATOM 1169 O O . VAL A 1 146 ? -4.430 -3.070 -2.926 1.00 97.12 146 VAL A O 1
ATOM 1172 N N . ILE A 1 147 ? -3.783 -3.309 -5.075 1.00 97.31 147 ILE A N 1
ATOM 1173 C CA . ILE A 1 147 ? -2.420 -2.802 -4.896 1.00 97.31 147 ILE A CA 1
ATOM 1174 C C . ILE A 1 147 ? -2.165 -1.666 -5.892 1.00 97.31 147 ILE A C 1
ATOM 1176 O O . ILE A 1 147 ? -2.102 -1.863 -7.101 1.00 97.31 147 ILE A O 1
ATOM 1180 N N . PHE A 1 148 ? -1.985 -0.456 -5.369 1.00 96.00 148 PHE A N 1
ATOM 1181 C CA . PHE A 1 148 ? -1.720 0.734 -6.167 1.00 96.00 148 PHE A CA 1
ATOM 1182 C C . PHE A 1 148 ? -0.229 0.910 -6.476 1.00 96.00 148 PHE A C 1
ATOM 1184 O O . PHE A 1 148 ? 0.647 0.627 -5.652 1.00 96.00 148 PHE A O 1
ATOM 1191 N N . ILE A 1 149 ? 0.045 1.494 -7.645 1.00 92.81 149 ILE A N 1
ATOM 1192 C CA . ILE A 1 149 ? 1.359 2.033 -8.010 1.00 92.81 149 ILE A CA 1
ATOM 1193 C C . ILE A 1 149 ? 1.388 3.523 -7.658 1.00 92.81 149 ILE A C 1
ATOM 1195 O O . ILE A 1 149 ? 0.480 4.266 -8.035 1.00 92.81 149 ILE A O 1
ATOM 1199 N N . GLN A 1 150 ? 2.441 3.983 -6.981 1.00 90.56 150 GLN A N 1
ATOM 1200 C CA . GLN A 1 150 ? 2.625 5.411 -6.718 1.00 90.56 150 GLN A CA 1
ATOM 1201 C C . GLN A 1 150 ? 2.773 6.214 -8.010 1.00 90.56 150 GLN A C 1
ATOM 1203 O O . GLN A 1 150 ? 3.481 5.815 -8.936 1.00 90.56 150 GLN A O 1
ATOM 1208 N N . ASN A 1 151 ? 2.172 7.402 -8.025 1.00 90.12 151 ASN A N 1
ATOM 1209 C CA . ASN A 1 151 ? 2.185 8.322 -9.160 1.00 90.12 151 ASN A CA 1
ATOM 1210 C C . ASN A 1 151 ? 3.605 8.628 -9.660 1.00 90.12 151 ASN A C 1
ATOM 1212 O O . ASN A 1 151 ? 3.839 8.570 -10.857 1.00 90.12 151 ASN A O 1
ATOM 1216 N N . VAL A 1 152 ? 4.576 8.836 -8.764 1.00 85.06 152 VAL A N 1
ATOM 1217 C CA . VAL A 1 152 ? 5.974 9.107 -9.157 1.00 85.06 152 VAL A CA 1
ATOM 1218 C C . VAL A 1 152 ? 6.572 7.956 -9.980 1.00 85.06 152 VAL A C 1
ATOM 1220 O O . VAL A 1 152 ? 7.351 8.181 -10.904 1.00 85.06 152 VAL A O 1
ATOM 1223 N N . VAL A 1 153 ? 6.196 6.710 -9.677 1.00 86.12 153 VAL A N 1
ATOM 1224 C CA . VAL A 1 153 ? 6.648 5.536 -10.438 1.00 86.12 153 VAL A CA 1
ATOM 1225 C C . VAL A 1 153 ? 5.893 5.405 -11.754 1.00 86.12 153 VAL A C 1
ATOM 1227 O O . VAL A 1 153 ? 6.503 5.066 -12.766 1.00 86.12 153 VAL A O 1
ATOM 1230 N N . VAL A 1 154 ? 4.597 5.722 -11.766 1.00 90.88 154 VAL A N 1
ATOM 1231 C CA . VAL A 1 154 ? 3.813 5.808 -13.005 1.00 90.88 154 VAL A CA 1
ATOM 1232 C C . VAL A 1 154 ? 4.441 6.829 -13.959 1.00 90.88 154 VAL A C 1
ATOM 1234 O O . VAL A 1 154 ? 4.710 6.490 -15.111 1.00 90.88 154 VAL A O 1
ATOM 1237 N N . ASP A 1 155 ? 4.764 8.027 -13.470 1.00 85.44 155 ASP A N 1
ATOM 1238 C CA . ASP A 1 155 ? 5.385 9.103 -14.248 1.00 85.44 155 ASP A CA 1
ATOM 1239 C C . ASP A 1 155 ? 6.752 8.683 -14.805 1.00 85.44 155 ASP A C 1
ATOM 1241 O O . ASP A 1 155 ? 7.050 8.929 -15.975 1.00 85.44 155 ASP A O 1
ATOM 1245 N N . LEU A 1 156 ? 7.568 7.985 -14.006 1.00 82.62 156 LEU A N 1
ATOM 1246 C CA . LEU A 1 156 ? 8.854 7.443 -14.449 1.00 82.62 156 LEU A CA 1
ATOM 1247 C C . LEU A 1 156 ? 8.689 6.406 -15.571 1.00 82.62 156 LEU A C 1
ATOM 1249 O O . LEU A 1 156 ? 9.390 6.472 -16.581 1.00 82.62 156 LEU A O 1
ATOM 1253 N N . ILE A 1 157 ? 7.775 5.445 -15.404 1.00 85.25 157 ILE A N 1
ATOM 1254 C CA . ILE A 1 157 ? 7.523 4.390 -16.397 1.00 85.25 157 ILE A CA 1
ATOM 1255 C C . ILE A 1 157 ? 7.053 5.009 -17.717 1.00 85.25 157 ILE A C 1
ATOM 1257 O O . ILE A 1 157 ? 7.559 4.640 -18.781 1.00 85.25 157 ILE A O 1
ATOM 1261 N N . LEU A 1 158 ? 6.125 5.969 -17.645 1.00 87.44 158 LEU A N 1
ATOM 1262 C CA . LEU A 1 158 ? 5.618 6.692 -18.810 1.00 87.44 158 LEU A CA 1
ATOM 1263 C C . LEU A 1 158 ? 6.716 7.529 -19.475 1.00 87.44 158 LEU A C 1
ATOM 1265 O O . LEU A 1 158 ? 6.883 7.455 -20.691 1.00 87.44 158 LEU A O 1
ATOM 1269 N N . GLY A 1 159 ? 7.506 8.266 -18.690 1.00 80.38 159 GLY A N 1
ATOM 1270 C CA . GLY A 1 159 ? 8.603 9.100 -19.186 1.00 80.38 159 GLY A CA 1
ATOM 1271 C C . GLY A 1 159 ? 9.705 8.309 -19.898 1.00 80.38 159 GLY A C 1
ATOM 1272 O O . GLY A 1 159 ? 10.325 8.816 -20.829 1.00 80.38 159 GLY A O 1
ATOM 1273 N N . LEU A 1 160 ? 9.919 7.049 -19.508 1.00 80.00 160 LEU A N 1
ATOM 12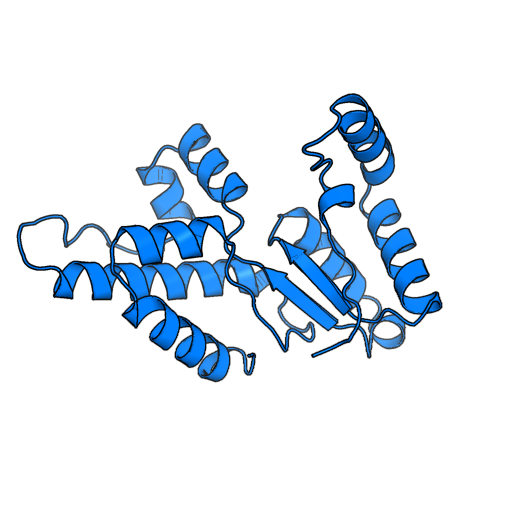74 C CA . LEU A 1 160 ? 10.859 6.129 -20.157 1.00 80.00 160 LEU A CA 1
ATOM 1275 C C . LEU A 1 160 ? 10.233 5.314 -21.308 1.00 80.00 160 LEU A C 1
ATOM 1277 O O . LEU A 1 160 ? 10.939 4.549 -21.966 1.00 80.00 160 LEU A O 1
ATOM 1281 N N . GLY A 1 161 ? 8.922 5.439 -21.552 1.00 82.81 161 GLY A N 1
ATOM 1282 C CA . GLY A 1 161 ? 8.198 4.670 -22.571 1.00 82.81 161 GLY A CA 1
ATOM 1283 C C . GLY A 1 161 ? 8.078 3.170 -22.266 1.00 82.81 161 GLY A C 1
ATOM 1284 O O . GLY A 1 161 ? 7.879 2.367 -23.179 1.00 82.81 161 GLY A O 1
ATOM 1285 N N . LEU A 1 162 ? 8.197 2.763 -20.998 1.00 86.25 162 LEU A N 1
ATOM 1286 C CA . LEU A 1 162 ? 8.234 1.357 -20.569 1.00 86.25 162 LEU A CA 1
ATOM 1287 C C . LEU A 1 162 ? 6.826 0.798 -20.286 1.00 86.25 162 LEU A C 1
ATOM 1289 O O . LEU A 1 162 ? 6.607 0.108 -19.295 1.00 86.25 162 LEU A O 1
ATOM 1293 N N . ASN A 1 163 ? 5.851 1.074 -21.155 1.00 89.31 163 ASN A N 1
ATOM 1294 C CA . ASN A 1 163 ? 4.427 0.774 -20.918 1.00 89.31 163 ASN A CA 1
ATOM 1295 C C . ASN A 1 163 ? 4.127 -0.713 -20.623 1.00 89.31 163 ASN A C 1
ATOM 1297 O O . ASN A 1 163 ? 3.177 -1.026 -19.907 1.00 89.31 163 ASN A O 1
ATOM 1301 N N . GLU A 1 164 ? 4.950 -1.641 -21.129 1.00 90.25 164 GLU A N 1
ATOM 1302 C CA . GLU A 1 164 ? 4.852 -3.081 -20.825 1.00 90.25 164 GLU A CA 1
ATOM 1303 C C . GLU A 1 164 ? 5.008 -3.391 -19.325 1.00 90.25 164 GLU A C 1
ATOM 1305 O O . GLU A 1 164 ? 4.485 -4.401 -18.850 1.00 90.25 164 GLU A O 1
ATOM 1310 N N . VAL A 1 165 ? 5.671 -2.521 -18.554 1.00 89.38 165 VAL A N 1
ATOM 1311 C CA . VAL A 1 165 ? 5.824 -2.679 -17.102 1.00 89.38 165 VAL A CA 1
ATOM 1312 C C . VAL A 1 165 ? 4.466 -2.682 -16.402 1.00 89.38 165 VAL A C 1
ATOM 1314 O O . VAL A 1 165 ? 4.272 -3.502 -15.510 1.00 89.38 165 VAL A O 1
ATOM 1317 N N . PHE A 1 166 ? 3.493 -1.871 -16.836 1.00 93.88 166 PHE A N 1
ATOM 1318 C CA . PHE A 1 166 ? 2.150 -1.862 -16.237 1.00 93.88 166 PHE A CA 1
ATOM 1319 C C . PHE A 1 166 ? 1.428 -3.198 -16.419 1.00 93.88 166 PHE A C 1
ATOM 1321 O O . PHE A 1 166 ? 0.883 -3.754 -15.469 1.00 93.88 166 PHE A O 1
ATOM 1328 N N . LYS A 1 167 ? 1.493 -3.765 -17.628 1.00 94.94 167 LYS A N 1
ATOM 1329 C CA . LYS A 1 167 ? 0.913 -5.081 -17.924 1.00 94.94 167 LYS A CA 1
ATOM 1330 C C . LYS A 1 167 ? 1.569 -6.184 -17.094 1.00 94.94 167 LYS A C 1
ATOM 1332 O O . LYS A 1 167 ? 0.902 -7.117 -16.653 1.00 94.94 167 LYS A O 1
ATOM 1337 N N . LYS A 1 168 ? 2.888 -6.103 -16.903 1.00 95.06 168 LYS A N 1
ATOM 1338 C CA . LYS A 1 168 ? 3.637 -7.065 -16.088 1.00 95.06 168 LYS A CA 1
ATOM 1339 C C . LYS A 1 168 ? 3.349 -6.914 -14.603 1.00 95.06 168 LYS A C 1
ATOM 1341 O O . LYS A 1 168 ? 3.233 -7.934 -13.938 1.00 95.06 168 LYS A O 1
ATOM 1346 N N . TYR A 1 169 ? 3.190 -5.687 -14.122 1.00 94.94 169 TYR A N 1
ATOM 1347 C CA . TYR A 1 169 ? 2.776 -5.398 -12.757 1.00 94.94 169 TYR A CA 1
ATOM 1348 C C . TYR A 1 169 ? 1.410 -6.022 -12.452 1.00 94.94 169 TYR A C 1
ATOM 1350 O O . TYR A 1 169 ? 1.333 -6.859 -11.558 1.00 94.94 169 TYR A O 1
ATOM 1358 N N . ASP A 1 170 ? 0.381 -5.715 -13.254 1.00 96.62 170 ASP A N 1
ATOM 1359 C CA . ASP A 1 170 ? -0.977 -6.270 -13.101 1.00 96.62 170 ASP A CA 1
ATOM 1360 C C . ASP A 1 170 ? -0.959 -7.809 -13.095 1.00 96.62 170 ASP A C 1
ATOM 1362 O O . ASP A 1 170 ? -1.447 -8.456 -12.166 1.00 96.62 170 ASP A O 1
ATOM 1366 N N . ALA A 1 171 ? -0.291 -8.415 -14.084 1.00 97.50 171 ALA A N 1
ATOM 1367 C CA . ALA A 1 171 ? -0.171 -9.867 -14.161 1.00 97.50 171 ALA A CA 1
ATOM 1368 C C . ALA A 1 171 ? 0.544 -10.470 -12.937 1.00 97.50 171 ALA A C 1
ATOM 1370 O O . ALA A 1 171 ? 0.193 -11.568 -12.494 1.00 97.50 171 ALA A O 1
ATOM 1371 N N . TYR A 1 172 ? 1.551 -9.779 -12.398 1.00 97.00 172 TYR A N 1
ATOM 1372 C CA . TYR A 1 172 ? 2.315 -10.232 -11.240 1.00 97.00 172 TYR A CA 1
ATOM 1373 C C . TYR A 1 172 ? 1.482 -10.185 -9.956 1.00 97.00 172 TYR A C 1
ATOM 1375 O O . TYR A 1 172 ? 1.410 -11.197 -9.250 1.00 97.00 172 TYR A O 1
ATOM 1383 N N . ILE A 1 173 ? 0.803 -9.066 -9.677 1.00 97.25 173 ILE A N 1
ATOM 1384 C CA . ILE A 1 173 ? 0.004 -8.915 -8.453 1.00 97.25 173 ILE A CA 1
ATOM 1385 C C . ILE A 1 173 ? -1.217 -9.836 -8.440 1.00 97.25 173 ILE A C 1
ATOM 1387 O O . ILE A 1 173 ? -1.468 -10.492 -7.427 1.00 97.25 173 ILE A O 1
ATOM 1391 N N . ARG A 1 174 ? -1.888 -10.022 -9.584 1.00 97.56 174 ARG A N 1
ATOM 1392 C CA . ARG A 1 174 ? -2.986 -10.991 -9.715 1.00 97.56 174 ARG A CA 1
ATOM 1393 C C . ARG A 1 174 ? -2.508 -12.409 -9.447 1.00 97.56 174 ARG A C 1
ATOM 1395 O O . ARG A 1 174 ? -3.127 -13.142 -8.683 1.00 97.56 174 ARG A O 1
ATOM 1402 N N . LYS A 1 175 ? -1.381 -12.801 -10.051 1.00 97.56 175 LYS A N 1
ATOM 1403 C CA . LYS A 1 175 ? -0.851 -14.165 -9.936 1.00 97.56 175 LYS A CA 1
ATOM 1404 C C . LYS A 1 175 ? -0.332 -14.484 -8.535 1.00 97.56 175 LYS A C 1
ATOM 1406 O O . LYS A 1 175 ? -0.520 -15.603 -8.066 1.00 97.56 175 LYS A O 1
ATOM 1411 N N . LYS A 1 176 ? 0.389 -13.554 -7.905 1.00 97.38 176 LYS A N 1
ATOM 1412 C CA . LYS A 1 176 ? 1.113 -13.813 -6.653 1.00 97.38 176 LYS A CA 1
ATOM 1413 C C . LYS A 1 176 ? 0.327 -13.431 -5.405 1.00 97.38 176 LYS A C 1
ATOM 1415 O O . LYS A 1 176 ? 0.426 -14.133 -4.402 1.00 97.38 176 LYS A O 1
ATOM 1420 N N . TYR A 1 177 ? -0.426 -12.337 -5.472 1.00 96.75 177 TYR A N 1
ATOM 1421 C CA . TYR A 1 177 ? -1.129 -11.755 -4.329 1.00 96.75 177 TYR A CA 1
ATOM 1422 C C . TYR A 1 177 ? -2.649 -11.862 -4.434 1.00 96.75 177 TYR A C 1
ATOM 1424 O O . TYR A 1 177 ? -3.327 -11.548 -3.462 1.00 96.75 177 TYR A O 1
ATOM 1432 N N . ASN A 1 178 ? -3.184 -12.346 -5.564 1.00 96.75 178 ASN A N 1
ATOM 1433 C CA . ASN A 1 178 ? -4.625 -12.399 -5.819 1.00 96.75 178 ASN A CA 1
ATOM 1434 C C . ASN A 1 178 ? -5.290 -11.019 -5.638 1.00 96.75 178 ASN A C 1
ATOM 1436 O O . ASN A 1 178 ? -6.365 -10.905 -5.052 1.00 96.75 178 ASN A O 1
ATOM 1440 N N . ALA A 1 179 ? -4.609 -9.980 -6.123 1.00 96.69 179 ALA A N 1
ATOM 1441 C CA . ALA A 1 179 ? -5.034 -8.589 -6.033 1.00 96.69 179 ALA A CA 1
ATOM 1442 C C . ALA A 1 179 ? -5.277 -7.984 -7.423 1.00 96.69 179 ALA A C 1
ATOM 1444 O O . ALA A 1 179 ? -4.773 -8.502 -8.423 1.00 96.69 179 ALA A O 1
ATOM 1445 N N . GLU A 1 180 ? -6.052 -6.903 -7.463 1.00 92.88 180 GLU A N 1
ATOM 1446 C CA . GLU A 1 180 ? -6.251 -6.021 -8.621 1.00 92.88 180 GLU A CA 1
ATOM 1447 C C . GLU A 1 180 ? -5.322 -4.803 -8.597 1.00 92.88 180 GLU A C 1
ATOM 1449 O O . GLU A 1 180 ? -5.033 -4.275 -7.497 1.00 92.88 180 GLU A O 1
#

Foldseek 3Di:
DDPDEAECCLLCLNDPPDPVSSVVSCVQNVDLVSVVVVQLVCVVVVRQEYEYELPVSVLVVLVVCVVPCVSNVSHAYAYEDDPVVVLVVCCVPLNPVRSCVVQPPDDLVPPPPDDDPVVVLVSVLNSLLSRCVVSCPSCVPGHHQHYHYDPVVVCVCVVSVSVVSVVSNVVSCCVPVVHD